Protein AF-A0A4R3U8W8-F1 (afdb_monomer_lite)

Foldseek 3Di:
DEEDDDQDDDPPCPPPCPSVVVVVVVVVVCVVVVNPDYDYDDPPPPVVCVVVVDDDDDPVPPD

pLDDT: mean 94.8, std 2.76, range [86.19, 98.12]

Radius of gyration: 12.31 Å; chains: 1; bounding box: 28×24×28 Å

Structure (mmCIF, N/CA/C/O backbone):
data_AF-A0A4R3U8W8-F1
#
_entry.id   AF-A0A4R3U8W8-F1
#
loop_
_atom_site.group_PDB
_atom_site.id
_atom_site.type_symbol
_atom_site.label_atom_id
_atom_site.label_alt_id
_atom_site.label_comp_id
_atom_site.label_asym_id
_atom_site.label_entity_id
_atom_site.label_seq_id
_atom_site.pdbx_PDB_ins_code
_atom_site.Cartn_x
_atom_site.Cartn_y
_atom_site.Cartn_z
_atom_site.occupancy
_atom_site.B_iso_or_equiv
_atom_site.auth_seq_id
_atom_site.auth_comp_id
_atom_site.auth_asym_id
_atom_site.auth_atom_id
_atom_site.pdbx_PDB_model_num
ATOM 1 N N . MET A 1 1 ? 2.219 0.323 -16.538 1.00 91.19 1 MET A N 1
ATOM 2 C CA . MET A 1 1 ? 2.209 0.959 -15.200 1.00 91.19 1 MET A CA 1
ATOM 3 C C . MET A 1 1 ? 0.810 1.464 -14.891 1.00 91.19 1 MET A C 1
ATOM 5 O O . MET A 1 1 ? 0.063 1.703 -15.833 1.00 91.19 1 MET A O 1
ATOM 9 N N . ALA A 1 2 ? 0.445 1.605 -13.619 1.00 96.19 2 ALA A N 1
ATOM 10 C CA . ALA A 1 2 ? -0.848 2.159 -13.216 1.00 96.19 2 ALA A CA 1
ATOM 11 C C . ALA A 1 2 ? -0.764 2.937 -11.898 1.00 96.19 2 ALA A C 1
ATOM 13 O O . ALA A 1 2 ? 0.174 2.761 -11.120 1.00 96.19 2 ALA A O 1
ATOM 14 N N . LEU A 1 3 ? -1.778 3.767 -11.645 1.00 95.56 3 LEU A N 1
ATOM 15 C CA . LEU A 1 3 ? -1.920 4.558 -10.427 1.00 95.56 3 LEU A CA 1
ATOM 16 C C . LEU A 1 3 ? -3.063 4.013 -9.564 1.00 95.56 3 LEU A C 1
ATOM 18 O O . LEU A 1 3 ? -4.225 4.015 -9.973 1.00 95.56 3 LEU A O 1
ATOM 22 N N . LEU A 1 4 ? -2.732 3.608 -8.343 1.00 95.44 4 LEU A N 1
ATOM 23 C CA . LEU A 1 4 ? -3.687 3.371 -7.276 1.00 95.44 4 LEU A CA 1
ATOM 24 C C . LEU A 1 4 ? -4.052 4.711 -6.632 1.00 95.44 4 LEU A C 1
ATOM 26 O O . LEU A 1 4 ? -3.190 5.455 -6.167 1.00 95.44 4 LEU A O 1
ATOM 30 N N . ARG A 1 5 ? -5.346 5.018 -6.584 1.00 93.62 5 ARG A N 1
ATOM 31 C CA . ARG A 1 5 ? -5.867 6.264 -6.014 1.00 93.62 5 ARG A CA 1
ATOM 32 C C . ARG A 1 5 ? -7.170 6.018 -5.274 1.00 93.62 5 ARG A C 1
ATOM 34 O O . ARG A 1 5 ? -7.839 5.017 -5.510 1.00 93.62 5 ARG A O 1
ATOM 41 N N . SER A 1 6 ? -7.531 6.966 -4.411 1.00 92.75 6 SER A N 1
ATOM 42 C CA . SER A 1 6 ? -8.845 7.007 -3.755 1.00 92.75 6 SER A CA 1
ATOM 43 C C . SER A 1 6 ? -9.193 5.744 -2.950 1.00 92.75 6 SER A C 1
ATOM 45 O O . SER A 1 6 ? -10.357 5.374 -2.844 1.00 92.75 6 SER A O 1
ATOM 47 N N . VAL A 1 7 ? -8.191 5.085 -2.361 1.00 94.06 7 VAL A N 1
ATOM 48 C CA . VAL A 1 7 ? -8.409 3.953 -1.451 1.00 94.06 7 VAL A CA 1
ATOM 49 C C . VAL A 1 7 ? -8.886 4.491 -0.104 1.00 94.06 7 VAL A C 1
ATOM 51 O O . VAL A 1 7 ? -8.146 5.198 0.577 1.00 94.06 7 VAL A O 1
ATOM 54 N N . ALA A 1 8 ? -10.114 4.153 0.282 1.00 94.00 8 ALA A N 1
ATOM 55 C CA . ALA A 1 8 ? -10.720 4.593 1.532 1.00 94.00 8 ALA A CA 1
ATOM 56 C C . ALA A 1 8 ? -11.639 3.510 2.104 1.00 94.00 8 ALA A C 1
ATOM 58 O O . ALA A 1 8 ? -12.290 2.782 1.358 1.00 94.00 8 ALA A O 1
ATOM 59 N N . ILE A 1 9 ? -11.710 3.436 3.434 1.00 95.75 9 ILE A N 1
ATOM 60 C CA . ILE A 1 9 ? -12.661 2.597 4.169 1.00 95.75 9 ILE A CA 1
ATOM 61 C C . ILE A 1 9 ? -13.561 3.512 4.991 1.00 95.75 9 ILE A C 1
ATOM 63 O O . ILE A 1 9 ? -13.065 4.403 5.686 1.00 95.75 9 ILE A O 1
ATOM 67 N N . ALA A 1 10 ? -14.872 3.273 4.928 1.00 96.69 10 ALA A N 1
ATOM 68 C CA . ALA A 1 10 ? -15.852 4.031 5.693 1.00 96.69 10 ALA A CA 1
ATOM 69 C C . ALA A 1 10 ? -15.517 4.033 7.194 1.00 96.69 10 ALA A C 1
ATOM 71 O O . ALA A 1 10 ? -15.100 3.020 7.768 1.00 96.69 10 ALA A O 1
ATOM 72 N N . THR A 1 11 ? -15.707 5.183 7.838 1.00 94.31 11 THR A N 1
ATOM 73 C CA . THR A 1 11 ? -15.542 5.328 9.287 1.00 94.31 11 THR A CA 1
ATOM 74 C C . THR A 1 11 ? -16.447 4.330 10.014 1.00 94.31 11 THR A C 1
ATOM 76 O O . THR A 1 11 ? -17.600 4.145 9.639 1.00 94.31 11 THR A O 1
ATOM 79 N N . GLY A 1 12 ? -15.913 3.645 11.028 1.00 96.44 12 GLY A N 1
ATOM 80 C CA . GLY A 1 12 ? -16.608 2.564 11.743 1.00 96.44 12 GLY A CA 1
ATOM 81 C C . GLY A 1 12 ? -16.400 1.161 11.157 1.00 96.44 12 GLY A C 1
ATOM 82 O O . GLY A 1 12 ? -16.536 0.183 11.885 1.00 96.44 12 GLY A O 1
ATOM 83 N N . LEU A 1 13 ? -15.972 1.042 9.893 1.00 96.75 13 LEU A N 1
ATOM 84 C CA . LEU A 1 13 ? -15.632 -0.245 9.258 1.00 96.75 13 LEU A CA 1
ATOM 85 C C . LEU A 1 13 ? -14.115 -0.527 9.211 1.00 96.75 13 LEU A C 1
ATOM 87 O O . LEU A 1 13 ? -13.652 -1.546 8.696 1.00 96.75 13 LEU A O 1
ATOM 91 N N . GLN A 1 14 ? -13.306 0.384 9.749 1.00 95.12 14 GLN A N 1
ATOM 92 C CA . GLN A 1 14 ? -11.849 0.259 9.798 1.00 95.12 14 GLN A CA 1
ATOM 93 C C . GLN A 1 14 ? -11.402 -0.798 10.819 1.00 95.12 14 GLN A C 1
ATOM 95 O O . GLN A 1 14 ? -12.146 -1.161 11.724 1.00 95.12 14 GLN A O 1
ATOM 100 N N . LYS A 1 15 ? -10.154 -1.274 10.693 1.00 94.25 15 LYS A N 1
ATOM 101 C CA . LYS A 1 15 ? -9.532 -2.289 11.575 1.00 94.25 15 LYS A CA 1
ATOM 102 C C . LYS A 1 15 ? -10.211 -3.671 11.578 1.00 94.25 15 LYS A C 1
ATOM 104 O O . LYS A 1 15 ? -9.842 -4.521 12.374 1.00 94.25 15 LYS A O 1
ATOM 109 N N . GLN A 1 16 ? -11.118 -3.928 10.636 1.00 96.69 16 GLN A N 1
ATOM 110 C CA . GLN A 1 16 ? -11.786 -5.225 10.447 1.00 96.69 16 GLN A CA 1
ATOM 111 C C . GLN A 1 16 ? -11.189 -6.051 9.288 1.00 96.69 16 GLN A C 1
ATOM 113 O O . GLN A 1 16 ? -11.788 -7.007 8.816 1.00 96.69 16 GLN A O 1
ATOM 118 N N . GLY A 1 17 ? -10.025 -5.655 8.760 1.00 96.00 17 GLY A N 1
ATOM 119 C CA . GLY A 1 17 ? -9.379 -6.333 7.625 1.00 96.00 17 GLY A CA 1
ATOM 120 C C . GLY A 1 17 ? -9.897 -5.937 6.234 1.00 96.00 17 GLY A C 1
ATOM 121 O O . GLY A 1 17 ? -9.286 -6.317 5.240 1.00 96.00 17 GLY A O 1
ATOM 122 N N . ILE A 1 18 ? -10.939 -5.104 6.132 1.00 97.44 18 ILE A N 1
ATOM 123 C CA . ILE A 1 18 ? -11.533 -4.689 4.844 1.00 97.44 18 ILE A CA 1
ATOM 124 C C . ILE A 1 18 ? -10.514 -3.978 3.942 1.00 97.44 18 ILE A C 1
ATOM 126 O O . ILE A 1 18 ? -10.401 -4.296 2.763 1.00 97.44 18 ILE A O 1
ATOM 130 N N . GLY A 1 19 ? -9.717 -3.057 4.495 1.00 96.31 19 GLY A N 1
ATOM 131 C CA . GLY A 1 19 ? -8.671 -2.372 3.724 1.00 96.31 19 GLY A CA 1
ATOM 132 C C . GLY A 1 19 ? -7.642 -3.338 3.137 1.00 96.31 19 GLY A C 1
ATOM 133 O O . GLY A 1 19 ? -7.210 -3.158 2.003 1.00 96.31 19 GLY A O 1
ATOM 134 N N . ARG A 1 2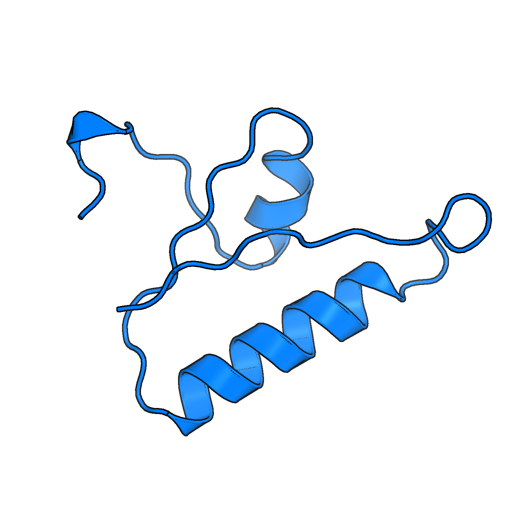0 ? -7.300 -4.398 3.881 1.00 96.38 20 ARG A N 1
ATOM 135 C CA . ARG A 1 20 ? -6.382 -5.435 3.405 1.00 96.38 20 ARG A CA 1
ATOM 136 C C . ARG A 1 20 ? -6.971 -6.181 2.216 1.00 96.38 20 ARG A C 1
ATOM 138 O O . ARG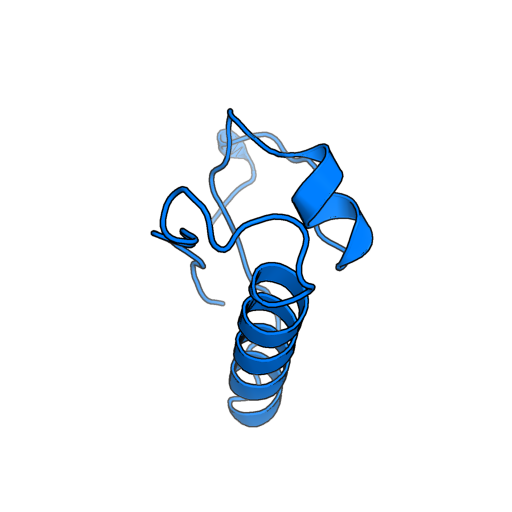 A 1 20 ? -6.318 -6.254 1.184 1.00 96.38 20 ARG A O 1
ATOM 145 N N . GLN A 1 21 ? -8.212 -6.649 2.339 1.00 97.62 21 GLN A N 1
ATOM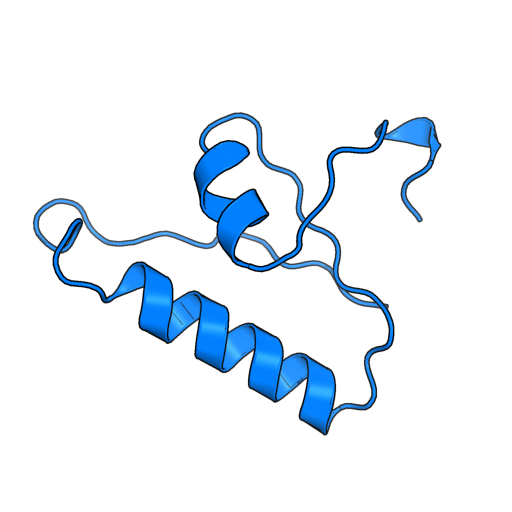 146 C CA . GLN A 1 21 ? -8.905 -7.340 1.247 1.00 97.62 21 GLN A CA 1
ATOM 147 C C . GLN A 1 21 ? -9.020 -6.452 -0.000 1.00 97.62 21 GLN A C 1
ATOM 149 O O . GLN A 1 21 ? -8.775 -6.910 -1.115 1.00 97.62 21 GLN A O 1
ATOM 154 N N . LEU A 1 22 ? -9.334 -5.164 0.187 1.00 97.12 22 LEU A N 1
ATOM 155 C CA . LEU A 1 22 ? -9.410 -4.188 -0.898 1.00 97.12 22 LEU A CA 1
ATOM 156 C C . LEU A 1 22 ? -8.067 -4.042 -1.628 1.00 97.12 22 LEU A C 1
ATOM 158 O O . LEU A 1 22 ? -8.019 -4.158 -2.851 1.00 97.12 22 LEU A O 1
ATOM 162 N N . VAL A 1 23 ? -6.974 -3.808 -0.896 1.00 97.00 23 VAL A N 1
ATOM 163 C CA . VAL A 1 23 ? -5.647 -3.633 -1.505 1.00 97.00 23 VAL A CA 1
ATOM 164 C C . VAL A 1 23 ? -5.168 -4.926 -2.165 1.00 97.00 23 VAL A C 1
ATOM 166 O O . VAL A 1 23 ? -4.708 -4.884 -3.302 1.00 97.00 23 VAL A O 1
ATOM 169 N N . GLU A 1 24 ? -5.328 -6.080 -1.514 1.00 97.38 24 GLU A N 1
ATOM 170 C CA . GLU A 1 24 ? -4.957 -7.382 -2.084 1.00 97.38 24 GLU A CA 1
ATOM 171 C C . GLU A 1 24 ? -5.701 -7.658 -3.399 1.00 97.38 24 GLU A C 1
ATOM 173 O O . GLU A 1 24 ? -5.073 -8.067 -4.379 1.00 97.38 24 GLU A O 1
ATOM 178 N N . ARG A 1 25 ? -7.005 -7.353 -3.477 1.00 97.69 25 ARG A N 1
ATOM 179 C CA . ARG A 1 25 ? -7.781 -7.512 -4.716 1.00 97.69 25 ARG A CA 1
ATOM 180 C C . ARG A 1 25 ? -7.279 -6.604 -5.838 1.00 97.69 25 ARG A C 1
ATOM 182 O O . ARG A 1 25 ? -7.207 -7.050 -6.983 1.00 97.69 25 ARG A O 1
ATOM 189 N N . LEU A 1 26 ? -6.923 -5.357 -5.526 1.00 97.06 26 LEU A N 1
ATOM 190 C CA . LEU A 1 26 ? -6.386 -4.403 -6.505 1.00 97.06 26 LEU A CA 1
ATOM 191 C C . LEU A 1 26 ? -4.996 -4.820 -7.005 1.00 97.06 26 LEU A C 1
ATOM 193 O O . LEU A 1 26 ? -4.708 -4.691 -8.193 1.00 97.06 26 LEU A O 1
ATOM 197 N N . LEU A 1 27 ? -4.157 -5.385 -6.135 1.00 96.81 27 LEU A N 1
ATOM 198 C CA . LEU A 1 27 ? -2.865 -5.956 -6.527 1.00 96.81 27 LEU A CA 1
ATOM 199 C C . LEU A 1 27 ? -3.036 -7.181 -7.428 1.00 96.81 27 LEU A C 1
ATOM 201 O O . LEU A 1 27 ? -2.320 -7.314 -8.419 1.00 96.81 27 LEU A O 1
ATOM 205 N N . GLN A 1 28 ? -3.984 -8.065 -7.110 1.00 97.62 28 GLN A N 1
ATOM 206 C CA . GLN A 1 28 ? -4.319 -9.207 -7.963 1.00 97.62 28 GLN A CA 1
ATOM 207 C C . GLN A 1 28 ? -4.810 -8.756 -9.340 1.00 97.62 28 GLN A C 1
ATOM 209 O O . GLN A 1 28 ? -4.360 -9.295 -10.344 1.00 97.62 28 GLN A O 1
ATOM 214 N N . GLU A 1 29 ? -5.672 -7.739 -9.392 1.00 97.38 29 GLU A N 1
ATOM 215 C CA . GLU A 1 29 ? -6.180 -7.178 -10.648 1.00 97.38 29 GLU A CA 1
ATOM 216 C C . GLU A 1 29 ? -5.066 -6.556 -11.497 1.00 97.38 29 GLU A C 1
ATOM 218 O O . GLU A 1 29 ? -5.048 -6.695 -12.717 1.00 97.38 29 GLU A O 1
ATOM 223 N N . ALA A 1 30 ? -4.107 -5.878 -10.866 1.00 97.25 30 ALA A N 1
ATOM 224 C CA . ALA A 1 30 ? -2.964 -5.340 -11.588 1.00 97.25 30 ALA A CA 1
ATOM 225 C C . ALA A 1 30 ? -2.080 -6.455 -12.162 1.00 97.25 30 ALA A C 1
ATOM 227 O O . ALA A 1 30 ? -1.668 -6.374 -13.319 1.00 97.25 30 ALA A O 1
ATOM 228 N N . ARG A 1 31 ? -1.848 -7.524 -11.389 1.00 96.44 31 ARG A N 1
ATOM 229 C CA . ARG A 1 31 ? -1.105 -8.704 -11.856 1.00 96.44 31 ARG A CA 1
ATOM 230 C C . ARG A 1 31 ? -1.810 -9.407 -13.013 1.00 96.44 31 ARG A C 1
ATOM 232 O O . ARG A 1 31 ? -1.145 -9.751 -13.978 1.00 96.44 31 ARG A O 1
ATOM 239 N N . SER A 1 32 ? -3.132 -9.579 -12.956 1.00 98.12 32 SER A N 1
ATOM 240 C CA . SER A 1 32 ? -3.894 -10.231 -14.033 1.00 98.12 32 SER A CA 1
ATOM 241 C C . SER A 1 32 ? -3.960 -9.413 -15.325 1.00 98.12 32 SER A C 1
ATOM 243 O O . SER A 1 32 ? -4.405 -9.927 -16.345 1.00 98.12 32 SER A O 1
ATOM 245 N N . ARG A 1 33 ? -3.555 -8.141 -15.281 1.00 97.75 33 ARG A N 1
ATOM 246 C CA . ARG A 1 33 ? -3.448 -7.238 -16.434 1.00 97.75 33 ARG A CA 1
ATOM 247 C C . ARG A 1 33 ? -1.997 -7.009 -16.871 1.00 97.75 33 ARG A C 1
ATOM 249 O O . ARG A 1 33 ? -1.738 -6.043 -17.584 1.00 97.75 33 ARG A O 1
ATOM 256 N N . ASP A 1 34 ? -1.056 -7.818 -16.378 1.00 97.44 34 ASP A N 1
ATOM 257 C CA . ASP A 1 34 ? 0.383 -7.697 -16.651 1.00 97.44 34 ASP A CA 1
ATOM 258 C C . ASP A 1 34 ? 0.960 -6.300 -16.332 1.00 97.44 34 ASP A C 1
ATOM 260 O O . ASP A 1 34 ? 1.908 -5.809 -16.951 1.00 97.44 34 ASP A O 1
ATOM 264 N N . ILE A 1 35 ? 0.397 -5.619 -15.326 1.00 97.62 35 ILE A N 1
ATOM 265 C CA . ILE A 1 35 ? 0.879 -4.306 -14.895 1.00 97.62 35 ILE A CA 1
ATOM 266 C C . ILE A 1 35 ? 2.130 -4.497 -14.035 1.00 97.62 35 ILE A C 1
ATOM 268 O O . ILE A 1 35 ? 2.054 -4.818 -12.851 1.00 97.62 35 ILE A O 1
ATOM 272 N N . ALA A 1 36 ? 3.290 -4.222 -14.630 1.00 93.12 36 ALA A N 1
ATOM 273 C CA . ALA A 1 36 ? 4.593 -4.398 -13.985 1.00 93.12 36 ALA A CA 1
ATOM 274 C C . ALA A 1 36 ? 4.862 -3.459 -12.790 1.00 93.12 36 ALA A C 1
ATOM 276 O O . ALA A 1 36 ? 5.668 -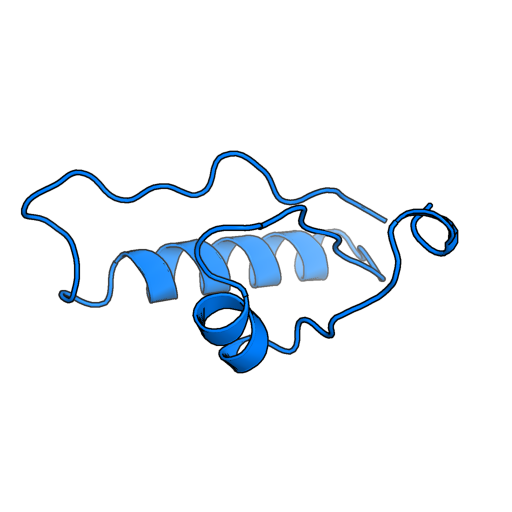3.784 -11.923 1.00 93.12 36 ALA A O 1
ATOM 277 N N . ALA A 1 37 ? 4.215 -2.289 -12.742 1.00 94.75 37 ALA A N 1
ATOM 278 C CA . ALA A 1 37 ? 4.446 -1.283 -11.705 1.00 94.75 37 ALA A CA 1
ATOM 279 C C . ALA A 1 37 ? 3.158 -0.539 -11.330 1.00 94.75 37 ALA A C 1
ATOM 281 O O . ALA A 1 37 ? 2.419 -0.070 -12.206 1.00 94.75 37 ALA A O 1
ATOM 282 N N . LEU A 1 38 ? 2.929 -0.416 -10.023 1.00 95.88 38 LEU A N 1
ATOM 283 C CA . LEU A 1 38 ? 1.825 0.308 -9.404 1.00 95.88 38 LEU A CA 1
ATOM 284 C C . LEU A 1 38 ? 2.380 1.442 -8.547 1.00 95.88 38 LEU A C 1
ATOM 286 O O . LEU A 1 38 ? 3.241 1.221 -7.698 1.00 95.88 38 LEU A O 1
ATOM 290 N N . TYR A 1 39 ? 1.828 2.631 -8.740 1.00 95.81 39 TYR A N 1
ATOM 291 C CA . TYR A 1 39 ? 2.192 3.831 -8.000 1.00 95.81 39 TYR A CA 1
ATOM 292 C C . TYR A 1 39 ? 1.023 4.277 -7.133 1.00 95.81 39 TYR A C 1
ATOM 294 O O . TYR A 1 39 ? -0.133 3.970 -7.419 1.00 95.81 39 TYR A O 1
ATOM 302 N N . LEU A 1 40 ? 1.326 4.994 -6.060 1.00 95.25 40 LEU A N 1
ATOM 303 C CA . LEU A 1 40 ? 0.353 5.552 -5.132 1.00 95.25 40 LEU A CA 1
ATOM 304 C C . LEU A 1 40 ? 0.929 6.849 -4.581 1.00 95.25 40 LEU A C 1
ATOM 306 O O . LEU A 1 40 ? 2.064 6.871 -4.107 1.00 95.25 40 LEU A O 1
ATOM 310 N N . LEU A 1 41 ? 0.105 7.891 -4.546 1.00 94.38 41 LEU A N 1
ATOM 311 C CA . LEU A 1 41 ? 0.401 9.093 -3.780 1.00 94.38 41 LEU A CA 1
ATOM 312 C C . LEU A 1 41 ? -0.284 9.001 -2.414 1.00 94.38 41 LEU A C 1
ATOM 314 O O . LEU A 1 41 ? -1.509 8.911 -2.334 1.00 94.38 41 LEU A O 1
ATOM 318 N N . THR A 1 42 ? 0.495 9.027 -1.333 1.00 91.94 42 THR A N 1
ATOM 319 C CA . THR A 1 42 ? -0.042 9.046 0.031 1.00 91.94 42 THR A CA 1
ATOM 320 C C . THR A 1 42 ? 0.815 9.905 0.950 1.00 91.94 42 THR A C 1
ATOM 322 O O . THR A 1 42 ? 2.033 9.758 1.001 1.00 91.94 42 THR A O 1
ATOM 325 N N . VAL A 1 43 ? 0.155 10.791 1.695 1.00 89.00 43 VAL A N 1
ATOM 326 C CA . VAL A 1 43 ? 0.747 11.525 2.827 1.00 89.00 43 VAL A CA 1
ATOM 327 C C . VAL A 1 43 ? 0.276 10.965 4.168 1.00 89.00 43 VAL A C 1
ATOM 329 O O . VAL A 1 43 ? 0.956 11.113 5.175 1.00 89.00 43 VAL A O 1
ATOM 332 N N . ALA A 1 44 ? -0.882 10.300 4.179 1.00 87.88 44 ALA A N 1
ATOM 333 C CA . ALA A 1 44 ? -1.587 9.939 5.403 1.00 87.88 44 ALA A CA 1
ATOM 334 C C . ALA A 1 44 ? -1.269 8.528 5.911 1.00 87.88 44 ALA A C 1
ATOM 336 O O . ALA A 1 44 ? -1.470 8.250 7.088 1.00 87.88 44 ALA A O 1
ATOM 337 N N . ALA A 1 45 ? -0.831 7.617 5.036 1.00 91.31 45 ALA A N 1
ATOM 338 C CA . ALA A 1 45 ? -0.683 6.210 5.409 1.00 91.31 45 ALA A CA 1
ATOM 339 C C . ALA A 1 45 ? 0.491 5.476 4.723 1.00 91.31 45 ALA A C 1
ATOM 341 O O . ALA A 1 45 ? 0.295 4.366 4.225 1.00 91.31 45 ALA A O 1
ATOM 342 N N . PRO A 1 46 ? 1.708 6.042 4.649 1.00 92.94 46 PRO A N 1
ATOM 343 C CA . PRO A 1 46 ? 2.820 5.380 3.966 1.00 92.94 46 PRO A CA 1
ATOM 344 C C . PRO A 1 46 ? 3.187 4.013 4.576 1.00 92.94 46 PRO A C 1
ATOM 346 O O . PRO A 1 46 ? 3.409 3.059 3.833 1.00 92.94 46 PRO A O 1
ATOM 349 N N . GLU A 1 47 ? 3.172 3.866 5.902 1.00 94.88 47 GLU A N 1
ATOM 350 C CA . GLU A 1 47 ? 3.472 2.600 6.594 1.00 94.88 47 GLU A CA 1
ATOM 351 C C . GLU A 1 47 ? 2.412 1.529 6.304 1.00 94.88 47 GLU A C 1
ATOM 353 O O . GLU A 1 47 ? 2.728 0.347 6.160 1.00 94.88 47 GLU A O 1
ATOM 358 N N . TYR A 1 48 ? 1.153 1.946 6.142 1.00 94.81 48 TYR A N 1
ATOM 359 C CA . TYR A 1 48 ? 0.069 1.047 5.762 1.00 94.81 48 TYR A CA 1
ATOM 360 C C . TYR A 1 48 ? 0.257 0.480 4.356 1.00 94.81 48 TYR A C 1
ATOM 362 O O . TYR A 1 48 ? -0.153 -0.647 4.109 1.00 94.81 48 TYR A O 1
ATOM 370 N N . PHE A 1 49 ? 0.842 1.226 3.421 1.00 96.25 49 PHE A N 1
ATOM 371 C CA . PHE A 1 49 ? 1.083 0.700 2.077 1.00 96.25 49 PHE A CA 1
ATOM 372 C C . PHE A 1 49 ? 2.397 -0.084 1.976 1.00 96.25 49 PHE A C 1
ATOM 374 O O . PHE A 1 49 ? 2.491 -1.013 1.173 1.00 96.25 49 PHE A O 1
ATOM 381 N N . ALA A 1 50 ? 3.372 0.205 2.841 1.00 96.31 50 ALA A N 1
ATOM 382 C CA . ALA A 1 50 ? 4.647 -0.508 2.888 1.00 96.31 50 ALA A CA 1
ATOM 383 C C . ALA A 1 50 ? 4.495 -2.021 3.144 1.00 96.31 50 ALA A C 1
ATOM 385 O O . ALA A 1 50 ? 5.198 -2.818 2.524 1.00 96.31 50 ALA A O 1
ATOM 386 N N . GLN A 1 51 ? 3.526 -2.440 3.969 1.00 95.62 51 GLN A N 1
ATOM 387 C CA . GLN A 1 51 ? 3.213 -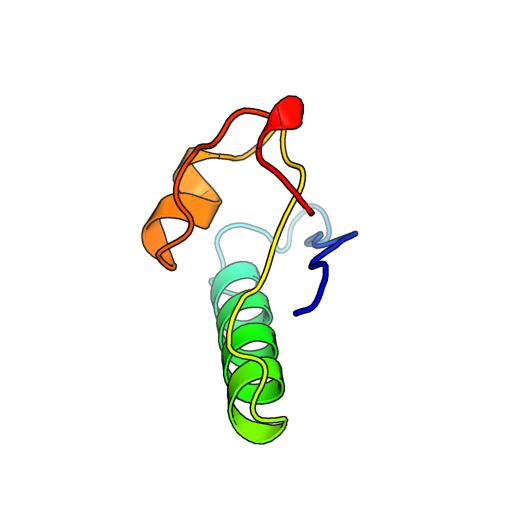3.867 4.196 1.00 95.62 51 GLN A CA 1
ATOM 388 C C . GLN A 1 51 ? 2.767 -4.622 2.927 1.00 95.62 51 GLN A C 1
ATOM 390 O O . GLN A 1 51 ? 2.816 -5.848 2.909 1.00 95.62 51 GLN A O 1
ATOM 395 N N . TYR A 1 52 ? 2.372 -3.921 1.857 1.00 95.88 52 TYR A N 1
ATOM 396 C CA . TYR A 1 52 ? 2.014 -4.529 0.569 1.00 95.88 52 TYR A CA 1
ATOM 397 C C . TYR A 1 52 ? 3.134 -4.447 -0.481 1.00 95.88 52 TYR A C 1
ATOM 399 O O . TYR A 1 52 ? 2.906 -4.740 -1.653 1.00 95.88 52 TYR A O 1
ATOM 407 N N . GLY A 1 53 ? 4.342 -4.039 -0.080 1.00 95.44 53 GLY A N 1
ATOM 408 C CA . GLY A 1 53 ? 5.511 -3.949 -0.958 1.00 95.44 53 GLY A CA 1
ATOM 409 C C . GLY A 1 53 ? 5.705 -2.593 -1.642 1.00 95.44 53 GLY A C 1
ATOM 410 O O . GLY A 1 53 ? 6.646 -2.453 -2.425 1.00 95.44 53 GLY A O 1
ATOM 411 N N . PHE A 1 54 ? 4.876 -1.585 -1.341 1.00 96.00 54 PHE A N 1
ATOM 412 C CA . PHE A 1 54 ? 5.138 -0.217 -1.792 1.00 96.00 54 PHE A CA 1
ATOM 413 C C . PHE A 1 54 ? 6.394 0.335 -1.110 1.00 96.00 54 PHE A C 1
ATOM 415 O O . PHE A 1 54 ? 6.595 0.170 0.093 1.00 96.00 54 PHE A O 1
ATOM 422 N N . LYS A 1 55 ? 7.232 1.026 -1.881 1.00 95.56 55 LYS A N 1
ATOM 423 C CA . LYS A 1 55 ? 8.443 1.688 -1.387 1.00 95.56 55 LYS A CA 1
ATOM 424 C C . LYS A 1 55 ? 8.300 3.195 -1.560 1.00 95.56 55 LYS A C 1
ATOM 426 O O . LYS A 1 55 ? 7.735 3.649 -2.551 1.00 95.56 55 LYS A O 1
ATOM 431 N N . ARG A 1 56 ? 8.808 3.966 -0.592 1.00 93.94 56 ARG A N 1
ATOM 432 C CA . ARG A 1 56 ? 8.886 5.427 -0.720 1.00 93.94 56 ARG A CA 1
ATOM 433 C C . ARG A 1 56 ? 9.845 5.780 -1.854 1.00 93.94 56 ARG A C 1
ATOM 435 O O . ARG A 1 56 ? 10.934 5.219 -1.937 1.00 93.94 56 ARG A O 1
ATOM 442 N N . MET A 1 57 ? 9.438 6.739 -2.669 1.00 93.56 57 MET A N 1
ATOM 443 C CA . MET A 1 57 ? 10.252 7.368 -3.703 1.00 93.56 57 MET A CA 1
ATOM 444 C C . MET A 1 57 ? 9.928 8.858 -3.736 1.00 93.56 57 MET A C 1
ATOM 446 O O . MET A 1 57 ? 8.885 9.273 -3.218 1.00 93.56 57 MET A O 1
ATOM 450 N N . LYS A 1 58 ? 10.812 9.667 -4.316 1.00 92.12 58 LYS A N 1
ATOM 451 C CA . LYS A 1 58 ? 10.496 11.072 -4.544 1.00 92.12 58 LYS A CA 1
ATOM 452 C C . LYS A 1 58 ? 9.483 11.190 -5.677 1.00 92.12 58 LYS A C 1
ATOM 454 O O . LYS A 1 58 ? 9.439 10.351 -6.572 1.00 92.12 58 LYS A O 1
ATOM 459 N N . ILE A 1 59 ? 8.692 12.258 -5.647 1.00 88.69 59 ILE A N 1
ATOM 460 C CA . ILE A 1 59 ? 7.716 12.532 -6.706 1.00 88.69 59 ILE A CA 1
ATOM 461 C C . ILE A 1 59 ? 8.388 12.803 -8.060 1.00 88.69 59 ILE A C 1
ATOM 463 O O . ILE A 1 59 ? 7.816 12.460 -9.083 1.00 88.69 59 ILE A O 1
ATOM 467 N N . GLU A 1 60 ? 9.608 13.352 -8.062 1.00 92.25 60 GLU A N 1
ATOM 468 C CA . GLU A 1 60 ? 10.407 13.601 -9.275 1.00 92.25 60 GLU A CA 1
ATOM 469 C C . GLU A 1 60 ? 10.860 12.315 -9.985 1.00 92.25 60 GLU A C 1
ATOM 471 O O . GLU A 1 60 ? 11.107 12.339 -11.185 1.00 92.25 60 GLU A O 1
ATOM 476 N N . ASP A 1 61 ? 10.935 11.198 -9.254 1.00 90.19 61 ASP A N 1
ATOM 477 C CA . ASP A 1 61 ? 11.326 9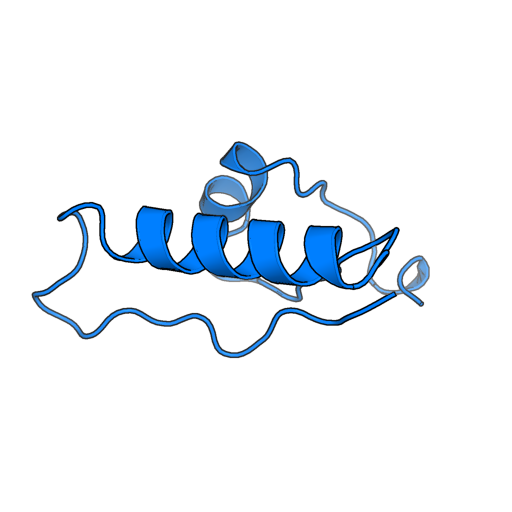.890 -9.787 1.00 90.19 61 ASP A CA 1
ATOM 478 C C . ASP A 1 61 ? 10.107 9.063 -10.243 1.00 90.19 61 ASP A C 1
ATOM 480 O O . ASP A 1 61 ? 10.259 7.963 -10.783 1.00 90.19 61 ASP A O 1
ATOM 484 N N . ALA A 1 62 ? 8.890 9.533 -9.944 1.00 87.06 62 ALA A N 1
ATOM 485 C CA . ALA A 1 62 ? 7.654 8.868 -10.334 1.00 87.06 62 ALA A CA 1
ATOM 486 C C . ALA A 1 62 ? 7.367 9.129 -11.828 1.00 87.06 62 ALA A C 1
ATOM 488 O O . ALA A 1 62 ? 7.755 10.179 -12.339 1.00 87.06 62 ALA A O 1
ATOM 489 N N . PRO A 1 63 ? 6.727 8.182 -12.536 1.00 86.19 63 PRO A N 1
ATOM 490 C CA . PRO A 1 63 ? 6.414 8.337 -13.955 1.00 86.19 63 PRO A CA 1
ATOM 491 C C . PRO A 1 63 ? 5.391 9.439 -14.239 1.00 86.19 63 PRO A C 1
ATOM 493 O O . PRO A 1 63 ? 4.597 9.780 -13.329 1.00 86.19 63 PRO A O 1
#

InterPro domains:
  IPR000182 GNAT domain [PF13508] (5-55)
  IPR000182 GNAT domain [PS51186] (1-63)
  IPR016181 Acyl-CoA N-acyltransferase [SSF55729] (2-58)

Sequence (63 aa):
MALLRSVAIATGLQKQGIGRQLVERLLQEARSRDIAALYLLTVAAPEYFAQYGFKRMKIEDAP

Organism: Roseateles saccharophilus (NCBI:txid304)

Secondary structure (DSSP, 8-state):
-EEE------TTSTTSSHHHHHHHHHHHHHHHTT---EEE--SS-HHHHHTTT-----GGG--